Protein AF-A0A6M0G0E1-F1 (afdb_monomer)

Foldseek 3Di:
DDDDDDDPPPPPDPDPPVRVVVVCLVVDDPVVVVVVVVVVVVVVVVVVVVVPDDPPQPPVNVVVVVVVPDPPPDDPCVVVVVVVCVVPDDDDDDPDVDDDDDDDDDD

Structure (mmCIF, N/CA/C/O backbone):
data_AF-A0A6M0G0E1-F1
#
_entry.id   AF-A0A6M0G0E1-F1
#
loop_
_atom_site.group_PDB
_atom_site.id
_atom_site.type_symbol
_atom_site.label_atom_id
_atom_site.label_alt_id
_atom_site.label_comp_id
_atom_site.label_asym_id
_atom_site.label_entity_id
_atom_site.label_seq_id
_atom_site.pdbx_PDB_ins_code
_atom_site.Cartn_x
_atom_site.Cartn_y
_atom_site.Cartn_z
_atom_site.occupancy
_atom_site.B_iso_or_equiv
_atom_site.auth_seq_id
_atom_site.auth_comp_id
_atom_site.auth_asym_id
_atom_site.auth_atom_id
_atom_site.pdbx_PDB_model_num
ATOM 1 N N . MET A 1 1 ? -27.469 44.554 44.770 1.00 45.12 1 MET A N 1
ATOM 2 C CA . MET A 1 1 ? -27.672 43.236 44.132 1.00 45.12 1 MET A CA 1
ATOM 3 C C . MET A 1 1 ? -26.296 42.674 43.829 1.00 45.12 1 MET A C 1
ATOM 5 O O . MET A 1 1 ? -25.509 43.381 43.219 1.00 45.12 1 MET A O 1
ATOM 9 N N . LYS A 1 2 ? -25.959 41.497 44.362 1.00 39.81 2 LYS A N 1
ATOM 10 C CA . LYS A 1 2 ? -24.629 40.888 44.242 1.00 39.81 2 LYS A CA 1
ATOM 11 C C . LYS A 1 2 ? -24.772 39.688 43.309 1.00 39.81 2 LYS A C 1
ATOM 13 O O . LYS A 1 2 ? -25.341 38.679 43.707 1.00 39.81 2 LYS A O 1
ATOM 18 N N . THR A 1 3 ? -24.357 39.834 42.057 1.00 51.00 3 THR A N 1
ATOM 19 C CA . THR A 1 3 ? -24.249 38.718 41.113 1.00 51.00 3 THR A CA 1
ATOM 20 C C . THR A 1 3 ? -22.941 38.000 41.394 1.00 51.00 3 THR A C 1
ATOM 22 O O . THR A 1 3 ? -21.863 38.571 41.261 1.00 51.00 3 THR A O 1
ATOM 25 N N . GLN A 1 4 ? -23.078 36.773 41.877 1.00 47.06 4 GLN A N 1
ATOM 26 C CA . GLN A 1 4 ? -21.995 35.846 42.156 1.00 47.06 4 GLN A CA 1
ATOM 27 C C . GLN A 1 4 ? -21.618 35.085 40.885 1.00 47.06 4 GLN A C 1
ATOM 29 O O . GLN A 1 4 ? -22.476 34.691 40.094 1.00 47.06 4 GLN A O 1
ATOM 34 N N . GLU A 1 5 ? -20.312 34.956 40.708 1.00 50.47 5 GLU A N 1
ATOM 35 C CA . GLU A 1 5 ? -19.618 34.385 39.566 1.00 50.47 5 GLU A CA 1
ATOM 36 C C . GLU A 1 5 ? -19.878 32.880 39.451 1.00 50.47 5 GLU A C 1
ATOM 38 O O . GLU A 1 5 ? -19.860 32.154 40.443 1.00 50.47 5 GLU A O 1
ATOM 43 N N . THR A 1 6 ? -20.070 32.395 38.226 1.00 38.31 6 THR A N 1
ATOM 44 C CA . THR A 1 6 ? -19.886 30.977 37.898 1.00 38.31 6 THR A CA 1
ATOM 45 C C . THR A 1 6 ? -18.663 30.879 37.003 1.00 38.31 6 THR A C 1
ATOM 47 O O . THR A 1 6 ? -18.738 30.878 35.780 1.00 38.31 6 THR A O 1
ATOM 50 N N . MET A 1 7 ? -17.496 30.857 37.646 1.00 34.25 7 MET A N 1
ATOM 51 C CA . MET A 1 7 ? -16.270 30.390 37.015 1.00 34.25 7 MET A CA 1
ATOM 52 C C . MET A 1 7 ? -16.448 28.896 36.731 1.00 34.25 7 MET A C 1
ATOM 54 O O . MET A 1 7 ? -16.375 28.072 37.643 1.00 34.25 7 MET A O 1
ATOM 58 N N . THR A 1 8 ? -16.713 28.531 35.476 1.00 43.44 8 THR A N 1
ATOM 59 C CA . THR A 1 8 ? -16.548 27.152 35.010 1.00 43.44 8 THR A CA 1
ATOM 60 C C . THR A 1 8 ? -15.055 26.872 34.976 1.00 43.44 8 THR A C 1
ATOM 62 O O . THR A 1 8 ? -14.373 27.116 33.982 1.00 43.44 8 THR A O 1
ATOM 65 N N . ASN A 1 9 ? -14.541 26.441 36.124 1.00 48.81 9 ASN A N 1
ATOM 66 C CA . ASN A 1 9 ? -13.183 25.969 36.278 1.00 48.81 9 ASN A CA 1
ATOM 67 C C . ASN A 1 9 ? -13.065 24.687 35.447 1.00 48.81 9 ASN A C 1
ATOM 69 O O . ASN A 1 9 ? -13.543 23.627 35.853 1.00 48.81 9 ASN A O 1
ATOM 73 N N . SER A 1 10 ? -12.508 24.809 34.244 1.00 54.22 10 SER A N 1
ATOM 74 C CA . SER A 1 10 ? -12.072 23.683 33.430 1.00 54.22 10 SER A CA 1
ATOM 75 C C . SER A 1 10 ? -10.943 22.988 34.184 1.00 54.22 10 SER A C 1
ATOM 77 O O . SER A 1 10 ? -9.768 23.328 34.046 1.00 54.22 10 SER A O 1
ATOM 79 N N . VAL A 1 11 ? -11.339 22.059 35.049 1.00 43.88 11 VAL A N 1
ATOM 80 C CA . VAL A 1 11 ? -10.465 21.093 35.697 1.00 43.88 11 VAL A CA 1
ATOM 81 C C . VAL A 1 11 ? -9.936 20.183 34.594 1.00 43.88 11 VAL A C 1
ATOM 83 O O . VAL A 1 11 ? -10.569 19.224 34.163 1.00 43.88 11 VAL A O 1
ATOM 86 N N . SER A 1 12 ? -8.764 20.553 34.089 1.00 51.94 12 SER A N 1
ATOM 87 C CA . SER A 1 12 ? -7.873 19.668 33.353 1.00 51.94 12 SER A CA 1
ATOM 88 C C . SER A 1 12 ? -7.331 18.639 34.344 1.00 51.94 12 SER A C 1
ATOM 90 O O . SER A 1 12 ? -6.233 18.787 34.876 1.00 51.94 12 SER A O 1
ATOM 92 N N . THR A 1 13 ? -8.137 17.630 34.670 1.00 51.22 13 THR A N 1
ATOM 93 C CA . THR A 1 13 ? -7.634 16.418 35.314 1.00 51.22 13 THR A CA 1
ATOM 94 C C . THR A 1 13 ? -7.020 15.563 34.218 1.00 51.22 13 THR A C 1
ATOM 96 O O . THR A 1 13 ? -7.709 15.175 33.277 1.00 51.22 13 THR A O 1
ATOM 99 N N . GLU A 1 14 ? -5.725 15.279 34.330 1.00 62.03 14 GLU A N 1
ATOM 100 C CA . GLU A 1 14 ? -5.088 14.195 33.587 1.00 62.03 14 GLU A CA 1
ATOM 101 C C . GLU A 1 14 ? -5.711 12.870 34.032 1.00 62.03 14 GLU A C 1
ATOM 103 O O . GLU A 1 14 ? -5.268 12.231 34.984 1.00 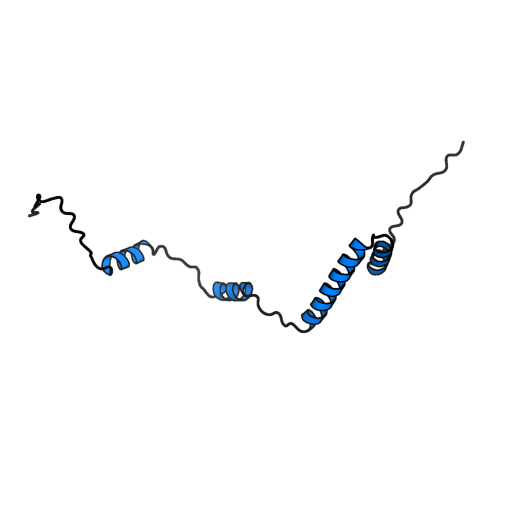62.03 14 GLU A O 1
ATOM 108 N N . ILE A 1 15 ? -6.812 12.497 33.391 1.00 66.31 15 ILE A N 1
ATOM 109 C CA . ILE A 1 15 ? -7.426 11.189 33.566 1.00 66.31 15 ILE A CA 1
ATOM 110 C C . ILE A 1 15 ? -6.496 10.193 32.874 1.00 66.31 15 ILE A C 1
ATOM 112 O O . ILE A 1 15 ? -6.077 10.411 31.734 1.00 66.31 15 ILE A O 1
ATOM 116 N N . SER A 1 16 ? -6.137 9.110 33.565 1.00 80.06 16 SER A N 1
ATOM 117 C CA . SER A 1 16 ? -5.298 8.068 32.975 1.00 80.06 16 SER A CA 1
ATOM 118 C C . SER A 1 16 ? -5.969 7.553 31.696 1.00 80.06 16 SER A C 1
ATOM 120 O O . SER A 1 16 ? -7.182 7.329 31.705 1.00 80.06 16 SER A O 1
ATOM 122 N N . PRO A 1 17 ? -5.234 7.299 30.596 1.00 80.25 17 PRO A N 1
ATOM 123 C CA . PRO A 1 17 ? -5.833 6.857 29.331 1.00 80.25 17 PRO A CA 1
ATOM 124 C C . PRO A 1 17 ? -6.705 5.599 29.485 1.00 80.25 17 PRO A C 1
ATOM 126 O O . PRO A 1 17 ? -7.639 5.383 28.718 1.00 80.25 17 PRO A O 1
ATOM 129 N N . ARG A 1 18 ? -6.442 4.776 30.511 1.00 83.94 18 AR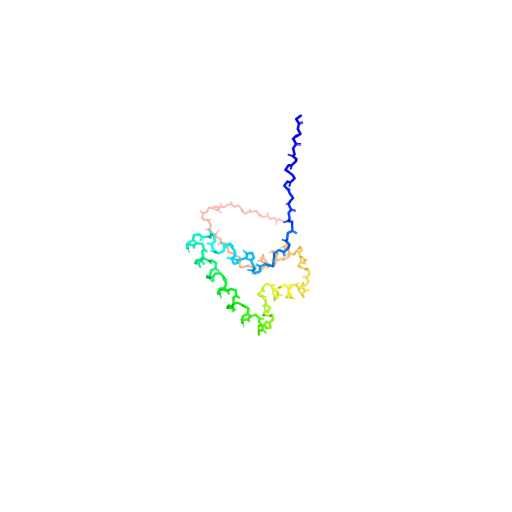G A N 1
ATOM 130 C CA . ARG A 1 18 ? -7.282 3.626 30.872 1.00 83.94 18 ARG A CA 1
ATOM 131 C C . ARG A 1 18 ? -8.632 4.037 31.470 1.00 83.94 18 ARG A C 1
ATOM 133 O O . ARG A 1 18 ? -9.641 3.422 31.148 1.00 83.94 18 ARG A O 1
ATOM 140 N N . GLU A 1 19 ? -8.649 5.028 32.349 1.00 84.81 19 GLU A N 1
ATOM 141 C CA . GLU A 1 19 ? -9.866 5.498 33.021 1.00 84.81 19 GLU A CA 1
ATOM 142 C C . GLU A 1 19 ? -10.793 6.204 32.032 1.00 84.81 19 GLU A C 1
ATOM 144 O O . GLU A 1 19 ? -11.992 5.939 32.025 1.00 84.81 19 GLU A O 1
ATOM 149 N N . GLN A 1 20 ? -10.227 7.005 31.125 1.00 85.56 20 GLN A N 1
ATOM 150 C CA . GLN A 1 20 ? -10.987 7.636 30.049 1.00 85.56 20 GLN A CA 1
ATOM 151 C C . GLN A 1 20 ? -11.619 6.590 29.120 1.00 85.56 20 GLN A C 1
ATOM 153 O O . GLN A 1 20 ? -12.790 6.702 28.771 1.00 85.56 20 GLN A O 1
ATOM 158 N N . LEU A 1 21 ? -10.874 5.533 28.771 1.00 86.62 21 LEU A N 1
ATOM 159 C CA . LEU A 1 21 ? -11.401 4.438 27.956 1.00 86.62 21 LEU A CA 1
ATOM 160 C C . LEU A 1 21 ? -12.561 3.711 28.651 1.00 86.62 21 LEU A C 1
ATOM 162 O O . LEU A 1 21 ? -13.547 3.381 28.002 1.00 86.62 21 LEU A O 1
ATOM 166 N N . HIS A 1 22 ? -12.463 3.467 29.959 1.00 86.19 22 HIS A N 1
ATOM 167 C CA . HIS A 1 22 ? -13.544 2.831 30.716 1.00 86.19 22 HIS A CA 1
ATOM 168 C C . HIS A 1 22 ? -14.805 3.702 30.737 1.00 86.19 22 HIS A C 1
ATOM 170 O O . HIS A 1 22 ? -15.897 3.200 30.486 1.00 86.19 22 HIS A O 1
ATOM 176 N N . GLN A 1 23 ? -14.643 5.005 30.979 1.00 84.56 23 GLN A N 1
ATOM 177 C CA . GLN A 1 23 ? -15.755 5.949 31.011 1.00 84.56 23 GLN A CA 1
ATOM 178 C C . GLN A 1 23 ? -16.455 6.070 29.646 1.00 84.56 23 GLN A C 1
ATOM 180 O O . GLN A 1 23 ? -17.682 6.143 29.594 1.00 84.56 23 GLN A O 1
ATOM 185 N N . GLU A 1 24 ? -15.693 6.057 28.551 1.00 82.25 24 GLU A N 1
ATOM 186 C CA . GLU A 1 24 ? -16.240 6.130 27.193 1.00 82.25 24 GLU A CA 1
ATOM 187 C C . GLU A 1 24 ? -16.969 4.832 26.801 1.00 82.25 24 GLU A C 1
ATOM 189 O O . GLU A 1 24 ? -18.026 4.880 26.180 1.00 82.25 24 GLU A O 1
ATOM 194 N N . ILE A 1 25 ? -16.461 3.664 27.220 1.00 86.50 25 ILE A N 1
ATOM 195 C CA . ILE A 1 25 ? -17.115 2.367 26.974 1.00 86.50 25 ILE A CA 1
ATOM 196 C C . ILE A 1 25 ? -18.460 2.267 27.708 1.00 86.50 25 ILE A C 1
ATOM 198 O O . ILE A 1 25 ? -19.406 1.713 27.155 1.00 86.50 25 ILE A O 1
ATOM 202 N N . GLU A 1 26 ? -18.571 2.806 28.927 1.00 86.44 26 GLU A N 1
ATOM 203 C CA . GLU A 1 26 ? -19.834 2.808 29.683 1.00 86.44 26 GLU A CA 1
ATOM 204 C C . GLU A 1 26 ? -20.900 3.731 29.075 1.00 86.44 26 GLU A C 1
ATOM 206 O O . GLU A 1 26 ? -22.095 3.462 29.205 1.00 86.44 26 GLU A O 1
ATOM 211 N N . GLN A 1 27 ? -20.483 4.814 28.414 1.00 87.12 27 GLN A N 1
ATOM 212 C CA . GLN A 1 27 ? -21.384 5.782 27.778 1.00 87.12 27 GLN A CA 1
ATOM 213 C C . GLN A 1 27 ? -21.716 5.429 26.319 1.00 87.12 27 GLN A C 1
ATOM 215 O O . GLN A 1 27 ? -22.651 5.996 25.749 1.00 87.12 27 GLN A O 1
ATOM 220 N N . ALA A 1 28 ? -20.978 4.497 25.710 1.00 85.62 28 ALA A N 1
ATOM 221 C CA . ALA A 1 28 ? -21.136 4.125 24.312 1.00 85.62 28 ALA A CA 1
ATOM 222 C C . ALA A 1 28 ? -22.265 3.095 24.077 1.00 85.62 28 ALA A C 1
ATOM 224 O O . ALA A 1 28 ? -22.508 2.207 24.896 1.00 85.62 28 ALA A O 1
ATOM 225 N N . PRO A 1 29 ? -22.947 3.153 22.918 1.00 86.75 29 PRO A N 1
ATOM 226 C CA . PRO A 1 29 ? -23.881 2.117 22.487 1.00 86.75 29 PRO A CA 1
ATOM 227 C C . PRO A 1 29 ? -23.165 0.791 22.180 1.00 86.75 29 PRO A C 1
ATOM 229 O O . PRO A 1 29 ? -22.008 0.769 21.756 1.00 86.75 29 PRO A O 1
ATOM 232 N N . ALA A 1 30 ? -23.889 -0.323 22.331 1.00 83.44 30 ALA A N 1
ATOM 233 C CA . ALA A 1 30 ? -23.346 -1.684 22.235 1.00 83.44 30 ALA A CA 1
ATOM 234 C C . ALA A 1 30 ? -22.606 -1.990 20.917 1.00 83.44 30 ALA A C 1
ATOM 236 O O . ALA A 1 30 ? -21.605 -2.701 20.934 1.00 83.44 30 ALA A O 1
ATOM 237 N N . GLU A 1 31 ? -23.051 -1.411 19.799 1.00 90.06 31 GLU A N 1
ATOM 238 C CA . GLU A 1 31 ? -22.413 -1.558 18.481 1.00 90.06 31 GLU A CA 1
ATOM 239 C C . GLU A 1 31 ? -20.969 -1.029 18.468 1.00 90.06 31 GLU A C 1
ATOM 241 O O . GLU A 1 31 ? -20.066 -1.652 17.914 1.00 90.06 31 GLU A O 1
ATOM 246 N N . ILE A 1 32 ? -20.718 0.099 19.139 1.00 85.00 32 ILE A N 1
ATOM 247 C CA . ILE A 1 32 ? -19.383 0.706 19.202 1.00 85.00 32 ILE A CA 1
ATOM 248 C C . ILE A 1 32 ? -18.474 -0.106 20.129 1.00 85.00 32 ILE A C 1
ATOM 250 O O . ILE A 1 32 ? -17.295 -0.296 19.832 1.00 85.00 32 ILE A O 1
ATOM 254 N N . VAL A 1 33 ? -19.019 -0.635 21.227 1.00 87.31 33 VAL A N 1
ATOM 255 C CA . VAL A 1 33 ? -18.264 -1.460 22.182 1.00 87.31 33 VAL A CA 1
ATOM 256 C C . VAL A 1 33 ? -17.759 -2.751 21.531 1.00 87.31 33 VAL A C 1
ATOM 258 O O . VAL A 1 33 ? -16.628 -3.161 21.793 1.00 87.31 33 VAL A O 1
ATOM 261 N N . GLU A 1 34 ? -18.549 -3.365 20.648 1.00 88.25 34 GLU A N 1
ATOM 262 C CA . GLU A 1 34 ? -18.142 -4.558 19.896 1.00 88.25 34 GLU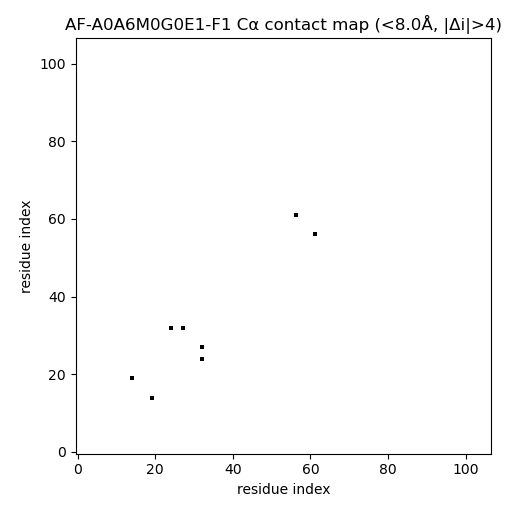 A CA 1
ATOM 263 C C . GLU A 1 34 ? -16.942 -4.274 18.979 1.00 88.25 34 GLU A C 1
ATOM 265 O O . GLU A 1 34 ? -15.947 -5.000 19.014 1.00 88.25 34 GLU A O 1
ATOM 270 N N . ILE A 1 35 ? -16.983 -3.161 18.240 1.00 89.38 35 ILE A N 1
ATOM 271 C CA . ILE A 1 35 ? -15.884 -2.722 17.365 1.00 89.38 35 ILE A CA 1
ATOM 272 C C . ILE A 1 35 ? -14.617 -2.433 18.181 1.00 89.38 35 ILE A C 1
ATOM 274 O O . ILE A 1 35 ? -13.514 -2.828 17.798 1.00 89.38 35 ILE A O 1
ATOM 278 N N . VAL A 1 36 ? -14.756 -1.761 19.328 1.00 91.06 36 VAL A N 1
ATOM 279 C CA . VAL A 1 36 ? -13.625 -1.465 20.220 1.00 91.06 36 VAL A CA 1
ATOM 280 C C . VAL A 1 36 ? -13.017 -2.755 20.775 1.00 91.06 36 VAL A C 1
ATOM 282 O O . VAL A 1 36 ? -11.791 -2.879 20.827 1.00 91.06 36 VAL A O 1
ATOM 285 N N . LEU A 1 37 ? -13.841 -3.734 21.156 1.00 88.69 37 LEU A N 1
ATOM 286 C CA . LEU A 1 37 ? -13.368 -5.032 21.632 1.00 88.69 37 LEU A CA 1
ATOM 287 C C . LEU A 1 37 ? -12.5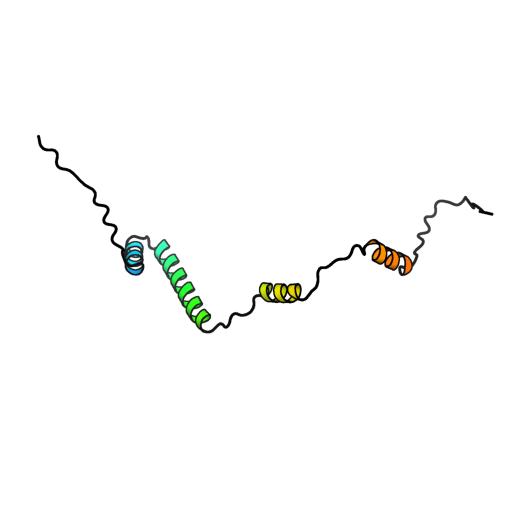93 -5.781 20.543 1.00 88.69 37 LEU A C 1
ATOM 289 O O . LEU A 1 37 ? -11.494 -6.269 20.820 1.00 88.69 37 LEU A O 1
ATOM 293 N N . ASP A 1 38 ? -13.127 -5.838 19.322 1.00 92.81 38 ASP A N 1
ATOM 294 C CA . ASP A 1 38 ? -12.456 -6.478 18.187 1.00 92.81 38 ASP A CA 1
ATOM 295 C C . ASP A 1 38 ? -11.107 -5.808 17.894 1.00 92.81 38 ASP A C 1
ATOM 297 O O . ASP A 1 38 ? -10.071 -6.469 17.786 1.00 92.81 38 ASP A O 1
ATOM 301 N N . PHE A 1 39 ? -11.067 -4.474 17.916 1.00 92.19 39 PHE A N 1
ATOM 302 C CA . PHE A 1 39 ? -9.829 -3.724 17.731 1.00 92.19 39 PHE A CA 1
ATOM 303 C C . PHE A 1 39 ? -8.797 -3.993 18.839 1.00 92.19 39 PHE A C 1
ATOM 305 O O . PHE A 1 39 ? -7.611 -4.188 18.559 1.00 92.19 39 PHE A O 1
ATOM 312 N N . ILE A 1 40 ? -9.220 -4.065 20.104 1.00 90.44 40 ILE A N 1
ATOM 313 C CA . ILE A 1 40 ? -8.327 -4.406 21.221 1.00 90.44 40 ILE A CA 1
ATOM 314 C C . ILE A 1 40 ? -7.813 -5.846 21.086 1.00 90.44 40 ILE A C 1
ATOM 316 O O . ILE A 1 40 ? -6.630 -6.100 21.331 1.00 90.44 40 ILE A O 1
ATOM 320 N N . LEU A 1 41 ? -8.661 -6.796 20.685 1.00 89.44 41 LEU A N 1
ATOM 321 C CA . LEU A 1 41 ? -8.262 -8.184 20.441 1.00 89.44 41 LEU A CA 1
ATOM 322 C C . LEU A 1 41 ? -7.257 -8.286 19.290 1.00 89.44 41 LEU A C 1
ATOM 324 O O . LEU A 1 41 ? -6.226 -8.951 19.438 1.00 89.44 41 LEU A O 1
ATOM 328 N N . PHE A 1 42 ? -7.496 -7.565 18.195 1.00 91.94 42 PHE A N 1
ATOM 329 C CA . PHE A 1 42 ? -6.563 -7.430 17.082 1.00 91.94 42 PHE A CA 1
ATOM 330 C C . PHE A 1 42 ? -5.206 -6.895 17.550 1.00 91.94 42 PHE A C 1
ATOM 332 O O . PHE A 1 42 ? -4.161 -7.488 17.262 1.00 91.94 42 PHE A O 1
ATOM 339 N N 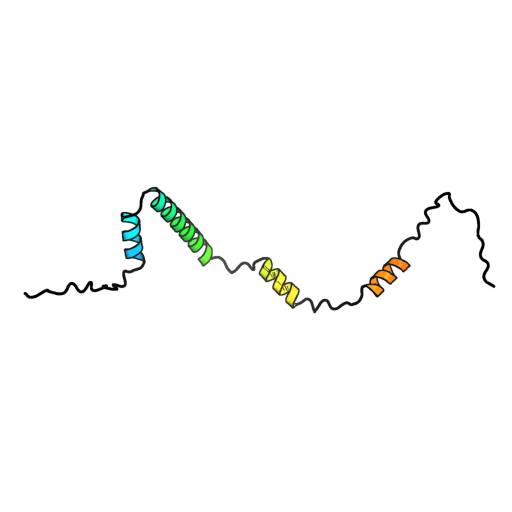. LEU A 1 43 ? -5.202 -5.813 18.335 1.00 87.56 43 LEU A N 1
ATOM 340 C CA . LEU A 1 43 ? -3.971 -5.247 18.877 1.00 87.56 43 LEU A CA 1
ATOM 341 C C . LEU A 1 43 ? -3.248 -6.238 19.790 1.00 87.56 43 LEU A C 1
ATOM 343 O O . LEU A 1 43 ? -2.031 -6.377 19.671 1.00 87.56 43 LEU A O 1
ATOM 347 N N . LYS A 1 44 ? -3.956 -6.963 20.662 1.00 87.00 44 LYS A N 1
ATOM 348 C CA . LYS A 1 44 ? -3.353 -7.990 21.529 1.00 87.00 44 LYS A CA 1
ATOM 349 C C . LYS A 1 44 ? -2.717 -9.117 20.718 1.00 87.00 44 LYS A C 1
ATOM 351 O O . LYS A 1 44 ? -1.592 -9.512 21.021 1.00 87.00 44 LYS A O 1
ATOM 356 N N . SER A 1 45 ? -3.396 -9.587 19.672 1.00 84.19 45 SER A N 1
ATOM 357 C CA . SER A 1 45 ? -2.857 -10.592 18.753 1.00 84.19 45 SER A CA 1
ATOM 358 C C . SER A 1 45 ? -1.573 -10.090 18.082 1.00 84.19 45 SER A C 1
ATOM 360 O O . SER A 1 45 ? -0.530 -10.744 18.135 1.00 84.19 45 SER A O 1
ATOM 362 N N . ARG A 1 46 ? -1.582 -8.853 17.570 1.00 79.88 46 ARG A N 1
ATOM 363 C CA . ARG A 1 46 ? -0.407 -8.239 16.939 1.00 79.88 46 ARG A CA 1
ATOM 364 C C . ARG A 1 46 ? 0.761 -8.024 17.907 1.00 79.88 46 ARG A C 1
ATOM 366 O O . ARG A 1 46 ? 1.899 -8.285 17.530 1.00 79.88 46 ARG A O 1
ATOM 373 N N . HIS A 1 47 ? 0.515 -7.584 19.141 1.00 70.75 47 HIS A N 1
ATOM 374 C CA . HIS A 1 47 ? 1.575 -7.410 20.146 1.00 70.75 47 HIS A CA 1
ATOM 375 C C . HIS A 1 47 ? 2.193 -8.747 20.567 1.00 70.75 47 HIS A C 1
ATOM 377 O O . HIS A 1 47 ? 3.409 -8.825 20.739 1.00 70.75 47 HIS A O 1
ATOM 383 N N . SER A 1 48 ? 1.385 -9.809 20.662 1.00 64.62 48 SER A N 1
ATOM 384 C CA . SER A 1 48 ? 1.883 -11.161 20.928 1.00 64.62 48 SER A CA 1
ATOM 385 C C . SER A 1 48 ? 2.786 -11.683 19.804 1.00 64.62 48 SER A C 1
ATOM 387 O O . SER A 1 48 ? 3.727 -12.424 20.072 1.00 64.62 48 SER A O 1
ATOM 389 N N . HIS A 1 49 ? 2.530 -11.288 18.553 1.00 56.38 49 HIS A N 1
ATOM 390 C CA . HIS A 1 49 ? 3.365 -11.642 17.401 1.00 56.38 49 HIS A CA 1
ATOM 391 C C . HIS A 1 49 ? 4.574 -10.710 17.203 1.00 56.38 49 HIS A C 1
ATOM 393 O O . HIS A 1 49 ? 5.588 -11.127 16.645 1.00 56.38 49 HIS A O 1
ATOM 399 N N . SER A 1 50 ? 4.500 -9.460 17.669 1.00 55.81 50 SER A N 1
ATOM 400 C CA . SER A 1 50 ? 5.543 -8.449 17.454 1.00 55.81 50 SER A CA 1
ATOM 401 C C . SER A 1 50 ? 6.735 -8.566 18.407 1.00 55.81 50 SER A C 1
ATOM 403 O O . SER A 1 50 ? 7.814 -8.099 18.054 1.00 55.81 50 SER A O 1
ATOM 405 N N . SER A 1 51 ? 6.591 -9.180 19.587 1.00 54.94 51 SER A N 1
ATOM 406 C CA . SER A 1 51 ? 7.710 -9.353 20.532 1.00 54.94 51 SER A CA 1
ATOM 407 C C . SER A 1 51 ? 8.691 -10.469 20.137 1.00 54.94 51 SER A C 1
ATOM 409 O O . SER A 1 51 ? 9.782 -10.544 20.694 1.00 54.94 51 SER A O 1
ATOM 411 N N . MET A 1 52 ? 8.338 -11.304 19.149 1.00 55.56 52 MET A N 1
ATOM 412 C CA . MET A 1 52 ? 9.186 -12.386 18.616 1.00 55.56 52 MET A CA 1
ATOM 413 C C . MET A 1 52 ? 9.544 -12.230 17.130 1.00 55.56 52 MET A C 1
ATOM 415 O O . MET A 1 52 ? 10.342 -13.006 16.603 1.00 55.56 52 MET A O 1
ATOM 419 N N . ALA A 1 53 ? 8.991 -11.239 16.431 1.00 55.19 53 ALA A N 1
ATOM 420 C CA . ALA A 1 53 ? 9.298 -11.014 15.026 1.00 55.19 53 ALA A CA 1
ATOM 421 C C . ALA A 1 53 ? 10.519 -10.097 14.900 1.00 55.19 53 ALA A C 1
ATOM 423 O O . ALA A 1 53 ? 10.415 -8.871 14.914 1.00 55.19 53 ALA A O 1
ATOM 424 N N . LYS A 1 54 ? 11.699 -10.709 14.740 1.00 61.78 54 LYS A N 1
ATOM 425 C CA . LYS A 1 54 ? 12.858 -10.055 14.109 1.00 61.78 54 LYS A CA 1
ATOM 426 C C . LYS A 1 54 ? 12.340 -9.326 12.857 1.00 61.78 54 LYS A C 1
ATOM 428 O O . LYS A 1 54 ? 11.550 -9.949 12.146 1.00 61.78 54 LYS A O 1
ATOM 433 N N . PRO A 1 55 ? 12.717 -8.062 12.581 1.00 58.25 55 PRO A N 1
ATOM 434 C CA . PRO A 1 55 ? 12.182 -7.334 11.437 1.00 58.25 55 PRO A CA 1
ATOM 435 C C . PRO A 1 55 ? 12.457 -8.147 10.174 1.00 58.25 55 PRO A C 1
ATOM 437 O O . PRO A 1 55 ? 13.599 -8.259 9.732 1.00 58.25 55 PRO A O 1
ATOM 440 N N . ILE A 1 56 ? 11.411 -8.781 9.645 1.00 62.22 56 ILE A N 1
ATOM 441 C CA . ILE A 1 56 ? 11.471 -9.456 8.358 1.00 62.22 56 ILE A CA 1
ATOM 442 C C . ILE A 1 56 ? 11.647 -8.305 7.373 1.00 62.22 56 ILE A C 1
ATOM 444 O O . ILE A 1 56 ? 10.776 -7.429 7.332 1.00 62.22 56 ILE A O 1
ATOM 448 N N . PRO A 1 57 ? 12.782 -8.215 6.660 1.00 62.62 57 PRO A N 1
ATOM 449 C CA . PRO A 1 57 ? 12.978 -7.137 5.712 1.00 62.62 57 PRO A CA 1
ATOM 450 C C . PRO A 1 57 ? 11.832 -7.210 4.707 1.00 62.62 57 PRO A C 1
ATOM 452 O O . PRO A 1 57 ? 11.659 -8.213 4.017 1.00 62.62 57 PRO A O 1
ATOM 455 N N . SER A 1 58 ? 11.007 -6.164 4.688 1.00 71.56 58 SER A N 1
ATOM 456 C CA . SER A 1 58 ? 9.953 -6.012 3.691 1.00 71.56 58 SER A CA 1
ATOM 457 C C . SER A 1 58 ? 10.566 -6.165 2.302 1.00 71.56 58 SER A C 1
ATOM 459 O O . SER A 1 58 ? 11.704 -5.745 2.076 1.00 71.56 58 SER A O 1
ATOM 461 N N . THR A 1 59 ? 9.808 -6.713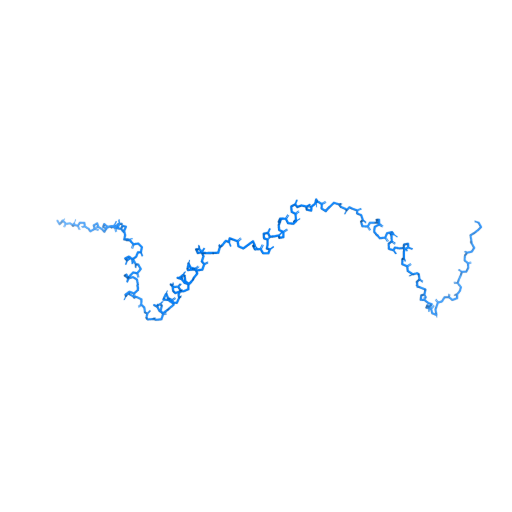 1.353 1.00 77.19 59 THR A N 1
ATOM 462 C CA . THR A 1 59 ? 10.204 -6.775 -0.059 1.00 77.19 59 THR A CA 1
ATOM 463 C C . THR A 1 59 ? 10.705 -5.414 -0.549 1.00 77.19 59 THR A C 1
ATOM 465 O O . THR A 1 59 ? 11.727 -5.349 -1.222 1.00 77.19 59 THR A O 1
ATOM 468 N N . ALA A 1 60 ? 10.077 -4.317 -0.108 1.00 78.81 60 ALA A N 1
ATOM 469 C CA . ALA A 1 60 ? 10.522 -2.958 -0.412 1.00 78.81 60 ALA A CA 1
ATOM 470 C C . ALA A 1 60 ? 11.923 -2.642 0.147 1.00 78.81 60 ALA A C 1
ATOM 472 O O . ALA A 1 60 ? 12.750 -2.071 -0.554 1.00 78.81 60 ALA A O 1
ATOM 473 N N . ALA A 1 61 ? 12.223 -3.054 1.382 1.00 80.19 61 ALA A N 1
ATOM 474 C CA . ALA A 1 61 ? 13.536 -2.845 1.994 1.00 80.19 61 ALA A CA 1
ATOM 475 C C . ALA A 1 61 ? 14.630 -3.681 1.307 1.00 80.19 61 ALA A C 1
ATOM 477 O O . ALA A 1 61 ? 15.752 -3.208 1.135 1.00 80.19 61 ALA A O 1
ATOM 478 N N . SER A 1 62 ? 14.302 -4.904 0.874 1.00 79.56 62 SER A N 1
ATOM 479 C CA . SER A 1 62 ? 15.223 -5.732 0.087 1.00 79.56 62 SER A CA 1
ATOM 480 C C . SER A 1 62 ? 15.498 -5.120 -1.286 1.00 79.56 62 SER A C 1
ATOM 482 O O . SER A 1 62 ? 16.647 -5.100 -1.711 1.00 79.56 62 SER A O 1
ATOM 484 N N . ILE A 1 63 ? 14.467 -4.596 -1.956 1.00 81.81 63 ILE A N 1
ATOM 485 C CA . ILE A 1 63 ? 14.602 -3.929 -3.256 1.00 81.81 63 ILE A CA 1
ATOM 486 C C . ILE A 1 63 ? 15.472 -2.679 -3.127 1.00 81.81 63 ILE A C 1
ATOM 488 O O . ILE A 1 63 ? 16.394 -2.513 -3.915 1.00 81.81 63 ILE A O 1
ATOM 492 N N . LEU A 1 64 ? 15.243 -1.837 -2.116 1.00 81.06 64 LEU A N 1
ATOM 493 C CA . LEU A 1 64 ? 16.051 -0.632 -1.898 1.00 81.06 64 LEU A CA 1
ATOM 494 C C . LEU A 1 64 ? 17.528 -0.960 -1.662 1.00 81.06 64 LEU A C 1
ATOM 496 O O . LEU A 1 64 ? 18.388 -0.323 -2.256 1.00 81.06 64 LEU A O 1
ATOM 500 N N . LYS A 1 65 ? 17.821 -1.999 -0.874 1.00 81.94 65 LYS A N 1
ATOM 501 C CA . LYS A 1 65 ? 19.196 -2.475 -0.671 1.00 81.94 65 LYS A CA 1
ATOM 502 C C . LYS A 1 65 ? 19.836 -2.981 -1.968 1.00 81.94 65 LYS A C 1
ATOM 504 O O . LYS A 1 65 ? 21.029 -2.806 -2.181 1.00 81.94 65 LYS A O 1
ATOM 509 N N . THR A 1 66 ? 19.061 -3.632 -2.833 1.00 80.94 66 THR A N 1
ATOM 510 C CA . THR A 1 66 ? 19.547 -4.052 -4.151 1.00 80.94 66 THR A CA 1
ATOM 511 C C . THR A 1 66 ? 19.792 -2.852 -5.065 1.00 80.94 66 THR A C 1
ATOM 513 O O . THR A 1 66 ? 20.805 -2.830 -5.753 1.00 80.94 66 THR A O 1
ATOM 516 N N . LEU A 1 67 ? 18.917 -1.845 -5.038 1.00 78.25 67 LEU A N 1
ATOM 517 C CA . LEU A 1 67 ? 19.056 -0.620 -5.828 1.00 78.25 67 LEU A CA 1
ATOM 518 C C . LEU A 1 67 ? 20.216 0.264 -5.360 1.00 78.25 67 LEU A C 1
ATOM 520 O O . LEU A 1 67 ? 20.830 0.910 -6.191 1.00 78.25 67 LEU A O 1
ATOM 524 N N . GLU A 1 68 ? 20.559 0.260 -4.071 1.00 80.69 68 GLU A N 1
ATOM 525 C CA . GLU A 1 68 ? 21.738 0.966 -3.545 1.00 80.69 68 GLU A CA 1
ATOM 526 C C . GLU A 1 68 ? 23.054 0.410 -4.117 1.00 80.69 68 GLU A C 1
ATOM 528 O O . GLU A 1 68 ? 24.017 1.146 -4.322 1.00 80.69 68 GLU A O 1
ATOM 533 N N . ASN A 1 69 ? 23.085 -0.891 -4.416 1.00 79.44 69 ASN A N 1
ATOM 534 C CA . ASN A 1 69 ? 24.243 -1.561 -5.004 1.00 79.44 69 ASN A CA 1
ATOM 535 C C . ASN A 1 69 ? 24.286 -1.481 -6.535 1.00 79.44 69 ASN A C 1
ATOM 537 O O . ASN A 1 69 ? 25.326 -1.774 -7.128 1.00 79.44 69 ASN A O 1
ATOM 541 N N . ILE A 1 70 ? 23.170 -1.149 -7.181 1.00 77.75 70 ILE A N 1
ATOM 542 C CA . ILE A 1 70 ? 23.123 -0.941 -8.625 1.00 77.75 70 ILE A CA 1
ATOM 543 C C . ILE A 1 70 ? 23.498 0.524 -8.844 1.00 77.75 70 ILE A C 1
ATOM 545 O O . ILE A 1 70 ? 22.838 1.420 -8.330 1.00 77.75 70 ILE A O 1
ATOM 549 N N . GLY A 1 71 ? 24.597 0.767 -9.562 1.00 70.94 71 GLY A N 1
ATOM 550 C CA . GLY A 1 71 ? 25.005 2.126 -9.922 1.00 70.94 71 GLY A CA 1
ATOM 551 C C . GLY A 1 71 ? 23.890 2.883 -10.650 1.00 70.94 71 GLY A C 1
ATOM 552 O O . GLY A 1 71 ? 22.885 2.302 -11.064 1.00 70.94 71 GLY A O 1
ATOM 553 N N . THR A 1 72 ? 24.056 4.194 -10.820 1.00 71.06 72 THR A N 1
ATOM 554 C CA . THR A 1 72 ? 23.157 4.980 -11.669 1.00 71.06 72 THR A CA 1
ATOM 555 C C . THR A 1 72 ? 23.044 4.308 -13.033 1.00 71.06 72 THR A C 1
ATOM 557 O O . THR A 1 72 ? 24.053 4.084 -13.698 1.00 71.06 72 THR A O 1
ATOM 560 N N . TRP A 1 73 ? 21.815 3.963 -13.427 1.00 64.12 73 TRP A N 1
ATOM 561 C CA . TRP A 1 73 ? 21.506 3.647 -14.815 1.00 64.12 73 TRP A CA 1
ATOM 562 C C . TRP A 1 73 ? 21.745 4.928 -15.607 1.00 64.12 73 TRP A C 1
ATOM 564 O O . TRP A 1 73 ? 20.902 5.820 -15.642 1.00 64.12 73 TRP A O 1
ATOM 574 N N . GLU A 1 74 ? 22.949 5.045 -16.141 1.00 66.81 74 GLU A N 1
ATOM 575 C CA . GLU A 1 74 ? 23.368 6.110 -17.030 1.00 66.81 74 GLU A CA 1
ATOM 576 C C . GLU A 1 74 ? 23.650 5.446 -18.373 1.00 66.81 74 GLU A C 1
ATOM 578 O O . GLU A 1 74 ? 24.523 4.588 -18.485 1.00 66.81 74 GLU A O 1
ATOM 583 N N . GLY A 1 75 ? 22.831 5.787 -19.359 1.00 66.75 75 GLY A N 1
ATOM 584 C CA . GLY A 1 75 ? 22.884 5.224 -20.697 1.00 66.75 75 GLY A CA 1
ATOM 585 C C . GLY A 1 75 ? 22.067 6.110 -21.620 1.00 66.75 75 GLY A C 1
ATOM 586 O O . GLY A 1 75 ? 20.841 6.065 -21.604 1.00 66.75 75 GLY A O 1
ATOM 587 N N . ASP A 1 76 ? 22.759 6.950 -22.385 1.00 75.19 76 ASP A N 1
ATOM 588 C CA . ASP A 1 76 ? 22.250 7.495 -23.648 1.00 75.19 76 ASP A CA 1
ATOM 589 C C . ASP A 1 76 ? 22.640 6.522 -24.775 1.00 75.19 76 ASP A C 1
ATOM 591 O O . ASP A 1 76 ? 23.254 6.872 -25.776 1.00 75.19 76 ASP A O 1
ATOM 595 N N . ASP A 1 77 ? 22.404 5.234 -24.529 1.00 84.06 77 ASP A N 1
ATOM 596 C CA . ASP A 1 77 ? 22.843 4.102 -25.346 1.00 84.06 77 ASP A CA 1
ATOM 597 C C . ASP A 1 77 ? 21.718 3.595 -26.259 1.00 84.06 77 ASP A C 1
ATOM 599 O O . ASP A 1 77 ? 21.825 2.528 -26.868 1.00 84.06 77 ASP A O 1
ATOM 603 N N . PHE A 1 78 ? 20.638 4.374 -26.386 1.00 83.25 78 PHE A N 1
ATOM 604 C CA . PHE A 1 78 ? 19.506 4.055 -27.250 1.00 83.25 78 PHE A CA 1
ATOM 605 C C . PHE A 1 78 ? 19.949 3.875 -28.703 1.00 83.25 78 PHE A C 1
ATOM 607 O O . PHE A 1 78 ? 19.594 2.873 -29.323 1.00 83.25 78 PHE A O 1
ATOM 614 N N . ASP A 1 79 ? 20.755 4.803 -29.225 1.00 88.94 79 ASP A N 1
ATOM 615 C CA . ASP A 1 79 ? 21.231 4.751 -30.609 1.00 88.94 79 ASP A CA 1
ATOM 616 C C . ASP A 1 79 ? 22.174 3.560 -30.840 1.00 88.94 79 ASP A C 1
ATOM 618 O O . ASP A 1 79 ? 22.045 2.860 -31.843 1.00 88.94 79 ASP A O 1
ATOM 622 N N . GLU A 1 80 ? 23.060 3.255 -29.884 1.00 87.50 80 GLU A N 1
ATOM 623 C CA . GLU A 1 80 ? 23.959 2.093 -29.947 1.00 87.50 80 GLU A CA 1
ATOM 624 C C . GLU A 1 80 ? 23.176 0.770 -29.926 1.00 87.50 80 GLU A C 1
ATOM 626 O O . GLU A 1 80 ? 23.406 -0.125 -30.746 1.00 87.50 80 GLU A O 1
ATOM 631 N N . CYS A 1 81 ? 22.193 0.653 -29.030 1.00 88.56 81 CYS A N 1
ATOM 632 C CA . CYS A 1 81 ? 21.317 -0.511 -28.962 1.00 88.56 81 CYS A CA 1
ATOM 633 C C . CYS A 1 81 ? 20.471 -0.659 -30.235 1.00 88.56 81 CYS A C 1
ATOM 635 O O . CYS A 1 81 ? 20.270 -1.775 -30.726 1.00 88.56 81 CYS A O 1
ATOM 637 N N . LEU A 1 82 ? 19.978 0.452 -30.788 1.00 91.88 82 LEU A N 1
ATOM 638 C CA . LEU A 1 82 ? 19.185 0.457 -32.013 1.00 91.88 82 LEU A CA 1
ATOM 639 C C . LEU A 1 82 ? 20.028 0.035 -33.223 1.00 91.88 82 LEU A C 1
ATOM 641 O O . LEU A 1 82 ? 19.588 -0.800 -34.015 1.00 91.88 82 LEU A O 1
ATOM 645 N N . GLU A 1 83 ? 21.256 0.539 -33.330 1.00 92.06 83 GLU A N 1
ATOM 646 C CA . GLU A 1 83 ? 22.239 0.150 -34.343 1.00 92.06 83 GLU A CA 1
ATOM 647 C C . GLU A 1 83 ? 22.524 -1.364 -34.274 1.00 92.06 83 GLU A C 1
ATOM 649 O O . GLU A 1 83 ? 22.413 -2.067 -35.284 1.00 92.06 83 GLU A O 1
ATOM 654 N N . LEU A 1 84 ? 22.782 -1.908 -33.079 1.00 92.75 84 LEU A N 1
ATOM 655 C CA . LEU A 1 84 ? 22.990 -3.348 -32.869 1.00 92.75 84 LEU A CA 1
ATOM 656 C C . LEU A 1 84 ? 21.787 -4.189 -33.318 1.00 92.75 84 LEU A C 1
ATOM 658 O O . LEU A 1 84 ? 21.953 -5.247 -33.938 1.00 92.75 84 LEU A O 1
ATOM 662 N N . VAL A 1 85 ? 20.562 -3.728 -33.055 1.00 91.62 85 VAL A N 1
ATOM 663 C CA . VAL A 1 85 ? 19.337 -4.388 -33.535 1.00 91.62 85 VAL A CA 1
ATOM 664 C C . VAL A 1 85 ? 19.245 -4.327 -35.056 1.00 91.62 85 VAL A C 1
ATOM 666 O O . VAL A 1 85 ? 18.914 -5.327 -35.690 1.00 91.62 85 VAL A O 1
ATOM 669 N N . HIS A 1 86 ? 19.553 -3.185 -35.668 1.00 90.62 86 HIS A N 1
ATOM 670 C CA . HIS A 1 86 ? 19.532 -3.026 -37.122 1.00 90.62 86 HIS A CA 1
ATOM 671 C C . HIS A 1 86 ? 20.548 -3.934 -37.823 1.00 90.62 86 HIS A C 1
ATOM 673 O O . HIS A 1 86 ? 20.243 -4.486 -38.882 1.00 90.62 86 HIS A O 1
ATOM 679 N N . GLN A 1 87 ? 21.722 -4.122 -37.223 1.00 92.50 87 GLN A N 1
ATOM 680 C CA . GLN A 1 87 ? 22.775 -4.986 -37.752 1.00 92.50 87 GLN A CA 1
ATOM 681 C C . GLN A 1 87 ? 22.472 -6.479 -37.562 1.00 92.50 87 GLN A C 1
ATOM 683 O O . GLN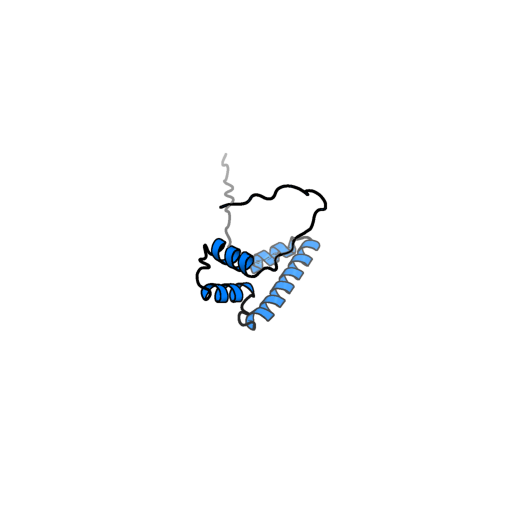 A 1 87 ? 22.770 -7.281 -38.445 1.00 92.50 87 GLN A O 1
ATOM 688 N N . SER A 1 88 ? 21.873 -6.863 -36.431 1.00 91.88 88 SER A N 1
ATOM 689 C CA . SER A 1 88 ? 21.622 -8.273 -36.090 1.00 91.88 88 SER A CA 1
ATOM 690 C C . SER A 1 88 ? 20.282 -8.816 -36.589 1.00 91.88 88 SER A C 1
ATOM 692 O O . SER A 1 88 ? 20.134 -10.031 -36.749 1.00 91.88 88 SER A O 1
ATOM 694 N N . ARG A 1 89 ? 19.288 -7.956 -36.848 1.00 88.12 89 ARG A N 1
ATOM 695 C CA . ARG A 1 89 ? 17.965 -8.410 -37.294 1.00 88.12 89 ARG A CA 1
ATOM 696 C C . ARG A 1 89 ? 18.021 -9.016 -38.694 1.00 88.12 89 ARG A C 1
ATOM 698 O O . ARG A 1 89 ? 18.655 -8.493 -39.610 1.00 88.12 89 ARG A O 1
ATOM 705 N N . SER A 1 90 ? 17.256 -10.084 -38.900 1.00 86.50 90 SER A N 1
ATOM 706 C CA . SER A 1 90 ? 17.037 -10.641 -40.234 1.00 86.50 90 SER A CA 1
ATOM 707 C C . SER A 1 90 ? 16.316 -9.625 -41.123 1.00 86.50 90 SER A C 1
ATOM 709 O O . SER A 1 90 ? 15.264 -9.096 -40.746 1.00 86.50 90 SER A O 1
ATOM 711 N N . LYS A 1 91 ? 16.853 -9.377 -42.321 1.00 83.00 91 LYS A N 1
ATOM 712 C CA . LYS A 1 91 ? 16.181 -8.568 -43.343 1.00 83.00 91 LYS A CA 1
ATOM 713 C C . LYS A 1 91 ? 15.036 -9.382 -43.940 1.00 83.00 91 LYS A C 1
ATOM 715 O O . LYS A 1 91 ? 15.265 -10.462 -44.479 1.00 83.00 91 LYS A O 1
ATOM 720 N N . PHE A 1 92 ? 13.815 -8.867 -43.833 1.00 82.94 92 PHE A N 1
ATOM 721 C CA . PHE A 1 92 ? 12.635 -9.459 -44.452 1.00 82.94 92 PHE A CA 1
ATOM 722 C C . PHE A 1 92 ? 12.107 -8.495 -45.509 1.00 82.94 92 PHE A C 1
ATOM 724 O O . PHE A 1 92 ? 11.721 -7.372 -45.190 1.00 82.94 92 PHE A O 1
ATOM 731 N N . TYR A 1 93 ? 12.135 -8.927 -46.765 1.00 79.06 93 TYR A N 1
ATOM 732 C CA . TYR A 1 93 ? 11.582 -8.175 -47.880 1.00 79.06 93 TYR A CA 1
ATOM 733 C C . TYR A 1 93 ? 10.156 -8.661 -48.103 1.00 79.06 93 TYR A C 1
ATOM 735 O O . TYR A 1 93 ? 9.943 -9.805 -48.498 1.00 79.06 93 TYR A O 1
ATOM 743 N N . ILE A 1 94 ? 9.181 -7.798 -47.824 1.00 78.81 94 ILE A N 1
ATOM 744 C CA . ILE A 1 94 ? 7.804 -8.028 -48.252 1.00 78.81 94 ILE A CA 1
ATOM 745 C C . ILE A 1 94 ? 7.747 -7.564 -49.698 1.00 78.81 94 ILE A C 1
ATOM 747 O O . ILE A 1 94 ? 7.840 -6.371 -49.974 1.00 78.81 94 ILE A O 1
ATOM 751 N N . THR A 1 95 ? 7.647 -8.509 -50.624 1.00 76.75 95 THR A N 1
ATOM 752 C CA . THR A 1 95 ? 7.353 -8.199 -52.019 1.00 76.75 95 THR A CA 1
ATOM 753 C C . THR A 1 95 ? 5.889 -7.775 -52.080 1.00 76.75 95 THR A C 1
ATOM 755 O O . THR A 1 95 ? 4.992 -8.609 -52.149 1.00 76.75 95 THR A O 1
ATOM 758 N N . THR A 1 96 ? 5.620 -6.479 -51.965 1.00 70.44 96 THR A N 1
ATOM 759 C CA . THR A 1 96 ? 4.354 -5.921 -52.439 1.00 70.44 96 THR A CA 1
ATOM 760 C C . THR A 1 96 ? 4.395 -5.971 -53.958 1.00 70.44 96 THR A C 1
ATOM 762 O O . THR A 1 96 ? 5.321 -5.430 -54.559 1.00 70.44 96 THR A O 1
ATOM 765 N N . GLU A 1 97 ? 3.436 -6.662 -54.573 1.00 66.06 97 GLU A N 1
ATOM 766 C CA . GLU A 1 97 ? 3.266 -6.739 -56.029 1.00 66.06 97 GLU A CA 1
ATOM 767 C C . GLU A 1 97 ? 2.791 -5.398 -56.617 1.00 66.06 97 GLU A C 1
ATOM 769 O O . GLU A 1 97 ? 1.789 -5.339 -57.314 1.00 66.06 97 GLU A O 1
ATOM 774 N N . GLU A 1 98 ? 3.502 -4.308 -56.336 1.00 63.84 98 GLU A N 1
ATOM 775 C CA . GLU A 1 98 ? 3.366 -3.026 -57.019 1.00 63.84 98 GLU A CA 1
ATOM 776 C C . GLU A 1 98 ? 4.760 -2.383 -57.105 1.00 63.84 98 GLU A C 1
ATOM 778 O O . GLU A 1 98 ? 5.443 -2.237 -56.090 1.00 63.84 98 GLU A O 1
ATOM 783 N N . ASN A 1 99 ? 5.151 -1.995 -58.325 1.00 49.22 99 ASN A N 1
ATOM 784 C CA . ASN A 1 99 ? 6.432 -1.414 -58.770 1.00 49.22 99 ASN A CA 1
ATOM 785 C C . ASN A 1 99 ? 7.429 -2.402 -59.407 1.00 49.22 99 ASN A C 1
ATOM 787 O O . ASN A 1 99 ? 8.527 -2.659 -58.914 1.00 49.22 99 ASN A O 1
ATOM 791 N N . GLN A 1 100 ? 7.049 -2.890 -60.595 1.00 50.53 100 GLN A N 1
ATOM 792 C CA . GLN A 1 100 ? 7.980 -2.830 -61.723 1.00 50.53 100 GLN A CA 1
ATOM 793 C C . GLN A 1 100 ? 8.306 -1.353 -62.002 1.00 50.53 100 GLN A C 1
ATOM 795 O O . GLN A 1 100 ? 7.429 -0.50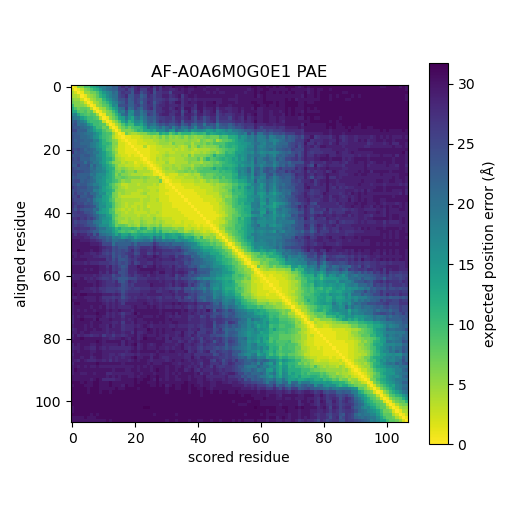4 -61.877 1.00 50.53 100 GLN A O 1
ATOM 800 N N . ASP A 1 101 ? 9.553 -1.112 -62.401 1.00 53.66 101 ASP A N 1
ATOM 801 C CA . ASP A 1 101 ? 10.125 0.154 -62.876 1.00 53.66 101 ASP A CA 1
ATOM 802 C C . ASP A 1 101 ? 10.664 1.092 -61.785 1.00 53.66 101 ASP A C 1
ATOM 804 O O . ASP A 1 101 ? 9.954 1.918 -61.232 1.00 53.66 101 ASP A O 1
ATOM 808 N N . GLU A 1 102 ? 11.963 0.982 -61.485 1.00 47.19 102 GLU A N 1
ATOM 809 C CA . GLU A 1 102 ? 12.955 1.969 -61.947 1.00 47.19 102 GLU A CA 1
ATOM 810 C C . GLU A 1 102 ? 14.358 1.564 -61.448 1.00 47.19 102 GLU A C 1
ATOM 812 O O . GLU A 1 102 ? 14.735 1.721 -60.287 1.00 47.19 102 GLU A O 1
ATOM 817 N N . TYR A 1 103 ? 15.147 0.985 -62.357 1.00 50.25 103 TYR A N 1
ATOM 818 C CA . TYR A 1 103 ? 16.587 0.808 -62.190 1.00 50.25 103 TYR A CA 1
ATOM 819 C C . TYR A 1 103 ? 17.253 2.192 -62.213 1.00 50.25 103 TYR A C 1
ATOM 821 O O . TYR A 1 103 ? 17.457 2.754 -63.288 1.00 50.25 103 TYR A O 1
ATOM 829 N N . LEU A 1 104 ? 17.667 2.714 -61.059 1.00 46.75 104 LEU A N 1
ATOM 830 C CA . LEU A 1 104 ? 18.646 3.800 -61.014 1.00 46.75 104 LEU A CA 1
ATOM 831 C C . LEU A 1 104 ? 20.048 3.212 -60.828 1.00 46.75 104 LEU A C 1
ATOM 833 O O . LEU A 1 104 ? 20.458 2.822 -59.736 1.00 46.75 104 LEU A O 1
ATOM 837 N N . LYS A 1 105 ? 20.768 3.137 -61.956 1.00 43.53 105 LYS A N 1
ATOM 838 C CA . LYS A 1 105 ? 22.233 3.090 -62.003 1.00 43.53 105 LYS A CA 1
ATOM 839 C C . LYS A 1 105 ? 22.800 4.289 -61.243 1.00 43.53 105 LYS A C 1
ATOM 841 O O . 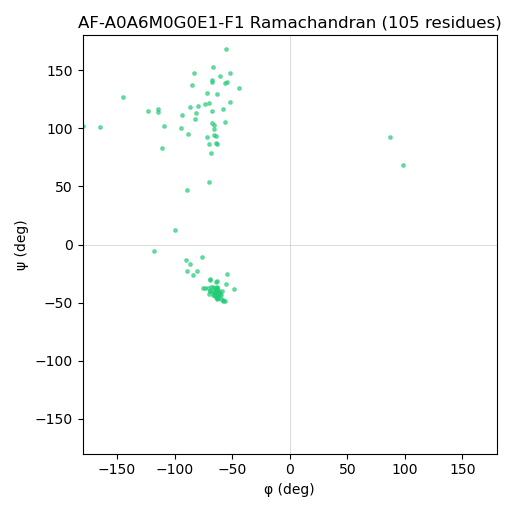LYS A 1 105 ? 22.330 5.407 -61.437 1.00 43.53 105 LYS A O 1
ATOM 846 N N . VAL A 1 106 ? 23.866 4.061 -60.487 1.00 42.78 106 VAL A N 1
ATOM 847 C CA . VAL A 1 106 ? 24.801 5.118 -60.099 1.00 42.78 106 VAL A CA 1
ATOM 848 C C . VAL A 1 106 ? 26.174 4.661 -60.580 1.00 42.78 106 VAL A C 1
ATOM 850 O O . VAL A 1 106 ? 26.636 3.593 -60.171 1.00 42.78 106 VAL A O 1
ATOM 853 N N . ASP A 1 107 ? 26.721 5.417 -61.534 1.00 43.31 107 ASP A N 1
ATOM 854 C CA . ASP A 1 107 ? 28.123 5.362 -61.963 1.00 43.31 107 ASP A CA 1
ATOM 855 C C . ASP A 1 107 ? 29.059 5.848 -60.842 1.00 43.31 107 ASP A C 1
ATOM 857 O O . ASP A 1 107 ? 28.649 6.759 -60.081 1.00 43.31 107 ASP A O 1
#

Radius of gyration: 38.36 Å; Cα contacts (8 Å, |Δi|>4): 4; chains: 1; bounding box: 56×56×107 Å

Mean predicted aligned error: 20.64 Å

Sequence (107 aa):
MKTQETMTNSVSTEISPREQLHQEIEQAPAEIVEIVLDFILFLKSRHSHSSMAKPIPSTAASILKTLENIGTWEGDDFDECLELVHQSRSKFYITTEENQDEYLKVD

Solvent-accessible surface area (backbone atoms only — not comparable to full-atom values): 7218 Å² total; per-residue (Å²): 136,85,87,77,83,82,80,81,73,80,76,83,68,88,64,52,76,67,56,52,50,52,56,50,56,74,73,48,59,70,73,58,50,54,54,52,48,52,51,51,51,50,48,52,54,50,53,68,52,54,80,74,51,70,84,71,75,45,71,67,56,52,49,52,58,54,51,73,73,45,71,85,92,77,74,95,45,63,64,60,54,48,50,52,48,66,72,69,51,83,87,79,83,78,83,64,98,72,77,84,86,80,91,78,86,79,135

Secondary structure (DSSP, 8-state):
----------------HHHHHHHHHHHS-HHHHHHHHHHHHHHHHHHHHHTT------HHHHHHHHHHHSPP-----HHHHHHHHHHHSPP-----S----------

pLDDT: mean 72.84, std 16.54, range [34.25, 92.81]